Protein AF-A0A938S3A9-F1 (afdb_monomer_lite)

Structure (mmCIF, N/CA/C/O backbone):
data_AF-A0A938S3A9-F1
#
_entry.id   AF-A0A938S3A9-F1
#
loop_
_atom_site.group_PDB
_atom_site.id
_atom_site.type_symbol
_atom_site.label_atom_id
_atom_site.label_alt_id
_atom_site.label_comp_id
_atom_site.label_asym_id
_atom_site.label_entity_id
_atom_site.label_seq_id
_atom_site.pdbx_PDB_ins_code
_atom_site.Cartn_x
_atom_site.Cartn_y
_atom_site.Cartn_z
_atom_site.occupancy
_atom_site.B_iso_or_equiv
_atom_site.auth_seq_id
_atom_site.auth_comp_id
_atom_site.auth_asym_id
_atom_site.auth_atom_id
_atom_site.pdbx_PDB_model_num
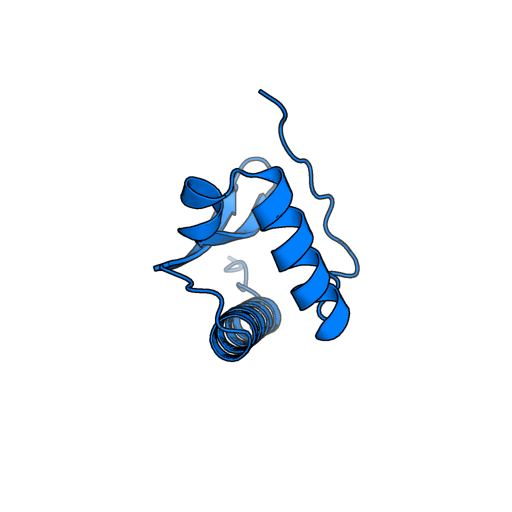ATOM 1 N N . MET A 1 1 ? 18.458 -12.439 -22.280 1.00 40.22 1 MET A N 1
ATOM 2 C CA . MET A 1 1 ? 17.107 -13.025 -22.097 1.00 40.22 1 MET A CA 1
ATOM 3 C C . MET A 1 1 ? 16.961 -13.128 -20.597 1.00 40.22 1 MET A C 1
ATOM 5 O O . MET A 1 1 ? 17.211 -14.179 -20.028 1.00 40.22 1 MET A O 1
ATOM 9 N N . ASP A 1 2 ? 16.657 -12.000 -19.967 1.00 46.59 2 ASP A N 1
ATOM 10 C CA . ASP A 1 2 ? 16.622 -11.862 -18.517 1.00 46.59 2 ASP A CA 1
ATOM 11 C C . ASP A 1 2 ? 15.208 -11.410 -18.204 1.00 46.59 2 ASP A C 1
ATOM 13 O O . ASP A 1 2 ? 14.826 -10.277 -18.488 1.00 46.59 2 ASP A O 1
ATOM 17 N N 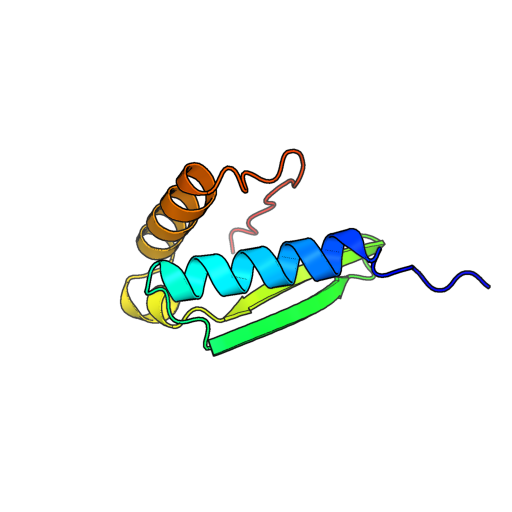. LYS A 1 3 ? 14.372 -12.352 -17.756 1.00 48.16 3 LYS A N 1
ATOM 18 C CA . LYS A 1 3 ? 13.058 -12.002 -17.216 1.00 48.16 3 LYS A CA 1
ATOM 19 C C . LYS A 1 3 ? 13.329 -10.986 -16.106 1.00 48.16 3 LYS A C 1
ATOM 21 O O . LYS A 1 3 ? 14.125 -11.330 -15.232 1.00 48.16 3 LYS A O 1
ATOM 26 N N . PRO A 1 4 ? 12.724 -9.784 -16.118 1.00 48.22 4 PRO A N 1
ATOM 27 C CA . PRO A 1 4 ? 12.859 -8.878 -15.001 1.00 48.22 4 PRO A CA 1
ATOM 28 C C . PRO A 1 4 ? 12.138 -9.585 -13.872 1.00 48.22 4 PRO A C 1
ATOM 30 O O . PRO A 1 4 ? 10.912 -9.697 -13.851 1.00 48.22 4 PRO A O 1
ATOM 33 N N . THR A 1 5 ? 12.934 -10.219 -13.025 1.00 49.84 5 THR A N 1
ATOM 34 C CA . THR A 1 5 ? 12.536 -10.749 -11.746 1.00 49.84 5 THR A CA 1
ATOM 35 C C . THR A 1 5 ? 11.722 -9.625 -11.130 1.00 49.84 5 THR A C 1
ATOM 37 O O . THR A 1 5 ? 12.280 -8.593 -10.775 1.00 49.84 5 THR A O 1
ATOM 40 N N . LEU A 1 6 ? 10.399 -9.778 -11.071 1.00 56.62 6 LEU A N 1
ATOM 41 C CA . LEU A 1 6 ? 9.627 -9.176 -10.001 1.00 56.62 6 LEU A CA 1
ATOM 42 C C . LEU A 1 6 ? 10.301 -9.776 -8.771 1.00 56.62 6 LEU A C 1
ATOM 44 O O . LEU A 1 6 ? 10.083 -10.949 -8.458 1.00 56.62 6 LEU A O 1
ATOM 48 N N . VAL A 1 7 ? 11.335 -9.076 -8.295 1.00 59.25 7 VAL A N 1
ATOM 49 C CA . VAL A 1 7 ? 12.356 -9.61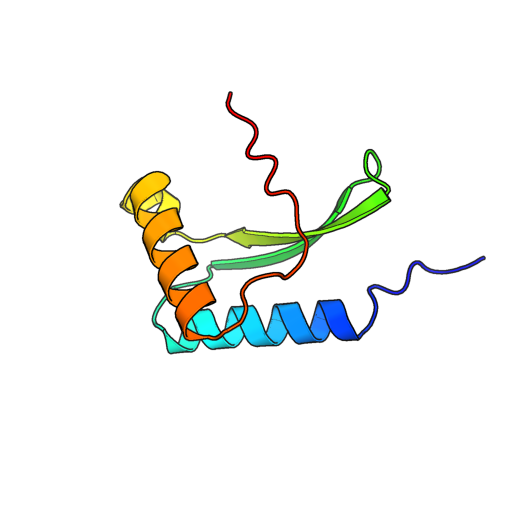0 -7.401 1.00 59.25 7 VAL A CA 1
ATOM 50 C C . VAL A 1 7 ? 11.554 -10.146 -6.243 1.00 59.25 7 VAL A C 1
ATOM 52 O O . VAL A 1 7 ? 10.702 -9.434 -5.737 1.00 59.25 7 VAL A O 1
ATOM 55 N N . GLU A 1 8 ? 11.698 -11.419 -5.892 1.00 66.00 8 GLU A N 1
ATOM 56 C CA . GLU A 1 8 ? 10.770 -12.109 -4.981 1.00 66.00 8 GLU A CA 1
ATOM 57 C C . GLU A 1 8 ? 10.499 -11.324 -3.674 1.00 66.00 8 GLU A C 1
ATOM 59 O O . GLU A 1 8 ? 9.441 -11.447 -3.056 1.00 66.00 8 GLU A O 1
ATOM 64 N N . ASN A 1 9 ? 11.443 -10.455 -3.308 1.00 71.56 9 ASN A N 1
ATOM 65 C CA . ASN A 1 9 ? 11.343 -9.435 -2.272 1.00 71.56 9 ASN A CA 1
ATOM 66 C C . ASN A 1 9 ? 10.217 -8.405 -2.481 1.00 71.56 9 ASN A C 1
ATOM 68 O O . ASN A 1 9 ? 9.485 -8.151 -1.532 1.00 71.56 9 ASN A O 1
ATOM 72 N N . ASP A 1 10 ? 10.041 -7.843 -3.677 1.00 74.38 10 ASP A N 1
ATOM 73 C CA . ASP A 1 10 ? 8.995 -6.862 -3.995 1.00 74.38 10 ASP A CA 1
ATOM 74 C C . ASP A 1 10 ? 7.613 -7.497 -3.857 1.00 74.38 10 ASP A C 1
ATOM 76 O O . ASP A 1 10 ? 6.730 -6.952 -3.198 1.00 74.38 10 ASP A O 1
ATOM 80 N N . TYR A 1 11 ? 7.443 -8.715 -4.379 1.00 79.88 11 TYR A N 1
ATOM 81 C CA . TYR A 1 11 ? 6.202 -9.469 -4.213 1.00 79.88 11 TYR A CA 1
ATOM 82 C C . TYR A 1 11 ? 5.870 -9.704 -2.729 1.00 79.88 11 TYR A C 1
ATOM 84 O O . TYR A 1 11 ? 4.755 -9.410 -2.294 1.00 79.88 11 TYR A O 1
ATOM 92 N N . LYS A 1 12 ? 6.846 -10.172 -1.936 1.00 83.06 12 LYS A N 1
ATOM 93 C CA . LYS A 1 12 ? 6.679 -10.403 -0.489 1.00 83.06 12 LYS A CA 1
ATOM 94 C C . LYS A 1 12 ? 6.413 -9.108 0.282 1.00 83.06 12 LYS A C 1
ATOM 96 O O . LYS A 1 12 ? 5.580 -9.102 1.185 1.00 83.06 12 LYS A O 1
ATOM 101 N N . ALA A 1 13 ? 7.080 -8.014 -0.078 1.00 80.62 13 ALA A N 1
ATOM 102 C CA . ALA A 1 13 ? 6.848 -6.697 0.509 1.00 80.62 13 ALA A CA 1
ATOM 103 C C . ALA A 1 13 ? 5.433 -6.187 0.199 1.00 80.62 13 ALA A C 1
ATOM 105 O O . ALA A 1 13 ? 4.741 -5.711 1.098 1.00 80.62 13 ALA A O 1
ATOM 106 N N . GLY A 1 14 ? 4.970 -6.353 -1.043 1.00 85.06 14 GLY A N 1
ATOM 107 C CA . GLY A 1 14 ? 3.603 -6.023 -1.437 1.00 85.06 14 GLY A CA 1
ATOM 108 C C . GLY A 1 14 ? 2.557 -6.856 -0.695 1.00 85.06 14 GLY A C 1
ATOM 109 O O . GLY A 1 14 ? 1.571 -6.306 -0.207 1.00 85.06 14 GLY A O 1
ATOM 110 N N . GLU A 1 15 ? 2.788 -8.162 -0.538 1.00 87.50 15 GLU A N 1
ATOM 111 C CA . GLU A 1 15 ? 1.922 -9.034 0.263 1.00 87.50 15 GLU A CA 1
ATOM 112 C C . GLU A 1 15 ? 1.860 -8.581 1.730 1.00 87.50 15 GLU A C 1
ATOM 114 O O . GLU A 1 15 ? 0.768 -8.444 2.288 1.00 87.50 15 GLU A O 1
ATOM 119 N N . ALA A 1 16 ? 3.014 -8.319 2.351 1.00 86.12 16 ALA A N 1
ATOM 120 C CA . ALA A 1 16 ? 3.092 -7.854 3.734 1.00 86.12 16 ALA A CA 1
ATOM 121 C C . ALA A 1 16 ? 2.348 -6.526 3.929 1.00 86.12 16 ALA A C 1
ATOM 123 O O . ALA A 1 16 ? 1.601 -6.379 4.896 1.00 86.12 16 ALA A O 1
ATOM 124 N N . LEU A 1 17 ? 2.486 -5.595 2.980 1.00 85.56 17 LEU A N 1
ATOM 125 C CA . LEU A 1 17 ? 1.768 -4.326 2.995 1.00 85.56 17 LEU A CA 1
ATOM 126 C C . LEU A 1 17 ? 0.248 -4.524 2.938 1.00 85.56 17 LEU A C 1
ATOM 128 O O . LEU A 1 17 ? -0.471 -3.973 3.770 1.00 85.56 17 LEU A O 1
ATOM 132 N N . VAL A 1 18 ? -0.252 -5.323 1.990 1.00 89.69 18 VAL A N 1
ATOM 133 C CA . VAL A 1 18 ? -1.697 -5.578 1.858 1.00 89.69 18 VAL A CA 1
ATOM 134 C C . VAL A 1 18 ? -2.254 -6.225 3.127 1.00 89.69 18 VAL A C 1
ATOM 136 O O . VAL A 1 18 ? -3.302 -5.805 3.614 1.00 89.69 18 VAL A O 1
ATOM 139 N N . ARG A 1 19 ? -1.534 -7.194 3.708 1.00 89.25 19 ARG A N 1
ATOM 140 C CA . ARG A 1 19 ? -1.922 -7.829 4.979 1.00 89.25 19 ARG A CA 1
ATOM 141 C C . ARG A 1 19 ? -1.970 -6.833 6.130 1.00 89.25 19 ARG A C 1
ATOM 143 O O . ARG A 1 19 ? -2.885 -6.893 6.944 1.00 89.25 19 ARG A O 1
ATOM 150 N N . ALA A 1 20 ? -1.003 -5.929 6.206 1.00 85.44 20 ALA A N 1
ATOM 151 C CA . ALA A 1 20 ? -0.944 -4.962 7.287 1.00 85.44 20 ALA A CA 1
ATOM 152 C C . ALA A 1 20 ? -2.041 -3.888 7.172 1.00 85.44 20 ALA A C 1
ATOM 154 O O . ALA A 1 20 ? -2.617 -3.491 8.182 1.00 85.44 20 ALA A O 1
ATOM 155 N N . LEU A 1 21 ? -2.394 -3.475 5.950 1.00 85.81 21 LEU A N 1
ATOM 156 C CA . LEU A 1 21 ? -3.542 -2.597 5.702 1.00 85.81 21 LEU A CA 1
ATOM 157 C C . LEU A 1 21 ? -4.860 -3.267 6.111 1.00 85.81 21 LEU A C 1
ATOM 159 O O . LEU A 1 21 ? -5.667 -2.643 6.798 1.00 85.81 21 LEU A O 1
ATOM 163 N N . ASP A 1 22 ? -5.044 -4.543 5.764 1.00 88.38 22 ASP A N 1
ATOM 164 C CA . ASP A 1 22 ? -6.219 -5.327 6.165 1.00 88.38 22 ASP A CA 1
ATOM 165 C C . ASP A 1 22 ? -6.324 -5.451 7.698 1.00 88.38 22 ASP A C 1
ATOM 167 O O . ASP A 1 22 ? -7.369 -5.166 8.283 1.00 88.38 22 ASP A O 1
ATOM 171 N N . GLN A 1 23 ? -5.210 -5.752 8.377 1.00 88.31 23 GLN A N 1
ATOM 172 C CA . GLN A 1 23 ? -5.132 -5.791 9.846 1.00 88.31 23 GLN A CA 1
ATOM 173 C C . GLN A 1 23 ? -5.408 -4.432 10.507 1.00 88.31 23 GLN A C 1
ATOM 175 O O . GLN A 1 23 ? -5.973 -4.385 11.599 1.00 88.31 23 GLN A O 1
ATOM 180 N N . ALA A 1 24 ? -5.046 -3.328 9.848 1.00 85.25 24 ALA A N 1
ATOM 181 C CA . ALA A 1 24 ? -5.350 -1.967 10.289 1.00 85.25 24 ALA A CA 1
ATOM 182 C C . ALA A 1 24 ? -6.801 -1.534 9.982 1.00 85.25 24 ALA A C 1
ATOM 184 O O . ALA A 1 24 ? -7.186 -0.398 10.274 1.00 85.25 24 ALA A O 1
ATOM 185 N N . GLY A 1 25 ? -7.615 -2.418 9.392 1.00 87.12 25 GLY A N 1
ATOM 186 C CA . GLY A 1 25 ? -9.004 -2.148 9.025 1.00 87.12 25 GLY A CA 1
ATOM 187 C C . GLY A 1 25 ? -9.163 -1.283 7.772 1.00 87.12 25 GLY A C 1
ATOM 188 O O . GLY A 1 25 ? -10.258 -0.780 7.522 1.00 87.12 25 GLY A O 1
ATOM 189 N N . VAL A 1 26 ? -8.098 -1.097 6.985 1.00 85.50 26 VAL A N 1
ATOM 190 C CA . VAL A 1 26 ? -8.150 -0.389 5.703 1.00 85.50 26 VAL A CA 1
ATOM 191 C C . VAL A 1 26 ? -8.564 -1.369 4.617 1.00 85.50 26 VAL A C 1
ATOM 193 O O . VAL A 1 26 ? -7.846 -2.311 4.283 1.00 85.50 26 VAL A O 1
ATOM 196 N N . LYS A 1 27 ? -9.723 -1.120 4.009 1.00 88.75 27 LYS A N 1
ATOM 197 C CA . LYS A 1 27 ? -10.227 -1.971 2.931 1.00 88.75 27 LYS A CA 1
ATOM 198 C C . LYS A 1 27 ? -9.414 -1.766 1.650 1.00 88.75 27 LYS A C 1
ATOM 200 O O . LYS A 1 27 ? -9.544 -0.736 0.991 1.00 88.75 27 LYS A O 1
ATOM 205 N N . VAL A 1 28 ? -8.657 -2.784 1.246 1.00 90.06 28 VAL A N 1
ATOM 206 C CA . VAL A 1 28 ? -8.020 -2.854 -0.077 1.00 90.06 28 VAL A CA 1
ATOM 207 C C . VAL A 1 28 ? -8.959 -3.578 -1.040 1.00 90.06 28 VAL A C 1
ATOM 209 O O . VAL A 1 28 ? -9.251 -4.757 -0.864 1.00 90.06 28 VAL A O 1
ATOM 212 N N . GLN A 1 29 ? -9.480 -2.880 -2.050 1.00 91.88 29 GLN A N 1
ATOM 213 C CA . GLN A 1 29 ? -10.393 -3.479 -3.031 1.00 91.88 29 GLN A CA 1
ATOM 214 C C . GLN A 1 29 ? -9.647 -4.264 -4.115 1.00 91.88 29 GLN A C 1
ATOM 216 O O . GLN A 1 29 ? -10.148 -5.278 -4.593 1.00 91.88 29 GLN A O 1
ATOM 221 N N . ALA A 1 30 ? -8.464 -3.791 -4.501 1.00 89.69 30 ALA A N 1
ATOM 222 C CA . ALA A 1 30 ? -7.571 -4.463 -5.435 1.00 89.69 30 ALA A CA 1
ATOM 223 C C . ALA A 1 30 ? -6.119 -4.058 -5.153 1.00 89.69 30 ALA A C 1
ATOM 225 O O . ALA A 1 30 ? -5.862 -2.932 -4.724 1.00 89.69 30 ALA A O 1
ATOM 226 N N . ALA A 1 31 ? -5.185 -4.966 -5.427 1.00 90.69 31 ALA A N 1
ATOM 227 C CA . ALA A 1 31 ? -3.751 -4.723 -5.366 1.00 90.69 31 ALA A CA 1
ATOM 228 C C . ALA A 1 31 ? -3.077 -5.440 -6.538 1.00 90.69 31 ALA A C 1
ATOM 230 O O . ALA A 1 31 ? -3.317 -6.631 -6.744 1.00 90.69 31 ALA A O 1
ATOM 231 N N . PHE A 1 32 ? -2.269 -4.729 -7.320 1.00 88.88 32 PHE A N 1
ATOM 232 C CA . PHE A 1 32 ? -1.571 -5.321 -8.458 1.00 88.88 32 PHE A CA 1
ATOM 233 C C . PHE A 1 32 ? -0.269 -4.590 -8.766 1.00 88.88 32 PHE A C 1
ATOM 235 O O . PHE A 1 32 ? -0.142 -3.385 -8.560 1.00 88.88 32 PHE A O 1
ATOM 242 N N . TRP A 1 33 ? 0.694 -5.343 -9.286 1.00 87.88 33 TRP A N 1
ATOM 243 C CA . TRP A 1 33 ? 1.932 -4.799 -9.821 1.00 87.88 33 TRP A CA 1
ATOM 244 C C . TRP A 1 33 ? 1.726 -4.403 -11.279 1.00 87.88 33 TRP A C 1
ATOM 246 O O . TRP A 1 33 ? 1.204 -5.190 -12.070 1.00 87.88 33 TRP A O 1
ATOM 256 N N . LEU A 1 34 ? 2.144 -3.192 -11.631 1.00 87.50 34 LEU A N 1
ATOM 257 C CA . LEU A 1 34 ? 2.135 -2.689 -12.996 1.00 87.50 34 LEU A CA 1
ATOM 258 C C . LEU A 1 34 ? 3.561 -2.317 -13.392 1.00 87.50 34 LEU A C 1
ATOM 260 O O . LEU A 1 34 ? 4.231 -1.572 -12.678 1.00 87.50 34 LEU A O 1
ATOM 264 N N . TYR A 1 35 ? 4.013 -2.856 -14.518 1.00 85.12 35 TYR A N 1
ATOM 265 C CA . TYR A 1 35 ? 5.271 -2.459 -15.133 1.00 85.12 35 TYR A CA 1
ATOM 266 C C . TYR A 1 35 ? 5.045 -1.189 -15.950 1.00 85.12 35 TYR A C 1
ATOM 268 O O . TYR A 1 35 ? 4.125 -1.147 -16.771 1.00 85.12 35 TYR A O 1
ATOM 276 N N . LEU A 1 36 ? 5.868 -0.172 -15.708 1.00 86.06 36 LEU A N 1
ATOM 277 C CA . LEU A 1 36 ? 5.847 1.110 -16.404 1.00 86.06 36 LEU A CA 1
ATOM 278 C C . LEU A 1 36 ? 7.035 1.156 -17.375 1.00 86.06 36 LEU A C 1
ATOM 280 O O . LEU A 1 36 ? 8.173 1.313 -16.927 1.00 86.06 36 LEU A O 1
ATOM 284 N N . PRO A 1 37 ? 6.806 1.000 -18.693 1.00 86.00 37 PRO A N 1
ATOM 285 C CA . PRO A 1 37 ? 7.885 0.965 -19.679 1.00 86.00 37 PRO A CA 1
ATOM 286 C C . PRO A 1 37 ? 8.693 2.263 -19.753 1.00 86.00 37 PRO A C 1
ATOM 288 O O . PRO A 1 37 ? 9.861 2.236 -20.126 1.00 86.00 37 PRO A O 1
ATOM 291 N N . GLU A 1 38 ? 8.083 3.402 -19.418 1.00 90.19 38 GLU A N 1
ATOM 292 C CA . GLU A 1 38 ? 8.713 4.721 -19.495 1.00 90.19 38 GLU A CA 1
ATOM 293 C C . GLU A 1 38 ? 9.816 4.907 -18.447 1.00 90.19 38 GLU A C 1
ATOM 295 O O . GLU A 1 38 ? 10.800 5.595 -18.716 1.00 90.19 38 GLU A O 1
ATOM 300 N N . SER A 1 39 ? 9.654 4.303 -17.266 1.00 85.75 39 SER A N 1
ATOM 301 C CA . SER A 1 39 ? 10.630 4.344 -16.170 1.00 85.75 39 SER A CA 1
ATOM 302 C C . SER A 1 39 ? 11.355 3.016 -15.940 1.00 85.75 39 SER A C 1
ATOM 304 O O . SER A 1 39 ? 12.211 2.951 -15.062 1.00 85.75 39 SER A O 1
ATOM 306 N N . ASP A 1 40 ? 11.047 1.990 -16.738 1.00 83.56 40 ASP A N 1
ATOM 307 C CA . ASP A 1 40 ? 11.595 0.631 -16.639 1.00 83.56 40 ASP A CA 1
ATOM 308 C C . ASP A 1 40 ? 11.503 0.050 -15.215 1.00 83.56 40 ASP A C 1
ATOM 310 O O . ASP A 1 40 ? 12.447 -0.526 -14.675 1.00 83.56 40 ASP A O 1
ATOM 314 N N . GLU A 1 41 ? 10.347 0.224 -14.570 1.00 83.06 41 GLU A N 1
ATOM 315 C CA . GLU A 1 41 ? 10.153 -0.206 -13.186 1.00 83.06 41 GLU A CA 1
ATOM 316 C C . GLU A 1 41 ? 8.779 -0.840 -12.943 1.00 83.06 41 GLU A C 1
ATOM 318 O O . GLU A 1 41 ? 7.792 -0.565 -13.628 1.00 83.06 41 GLU A O 1
ATOM 323 N N . TRP A 1 42 ? 8.708 -1.686 -11.916 1.00 84.69 42 TRP A N 1
ATOM 324 C CA . TRP A 1 42 ? 7.454 -2.215 -11.391 1.00 84.69 42 TRP A CA 1
ATOM 325 C C . TRP A 1 42 ? 6.964 -1.350 -10.233 1.00 84.69 42 TRP A C 1
ATOM 327 O O . TRP A 1 42 ? 7.713 -1.073 -9.298 1.00 84.69 42 TRP A O 1
ATOM 337 N N . ARG A 1 43 ? 5.682 -0.974 -10.251 1.00 86.44 43 ARG A N 1
ATOM 338 C CA . ARG A 1 43 ? 5.027 -0.265 -9.144 1.00 86.44 43 ARG A CA 1
ATOM 339 C C . ARG A 1 43 ? 3.817 -1.036 -8.635 1.00 86.44 43 ARG A C 1
ATOM 341 O O . ARG A 1 43 ? 3.050 -1.595 -9.419 1.00 86.44 43 ARG A O 1
ATOM 348 N N . LEU A 1 44 ? 3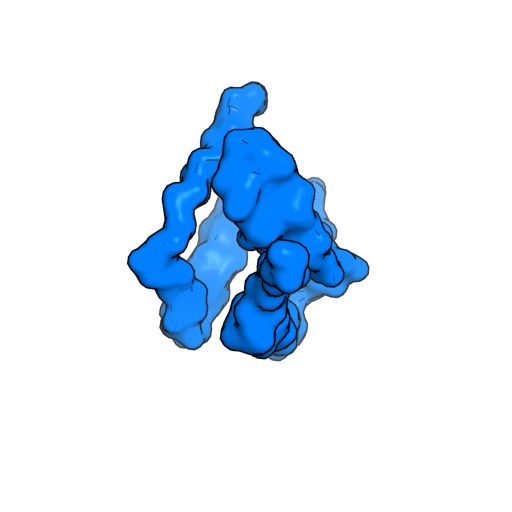.632 -1.038 -7.318 1.00 87.12 44 LEU A N 1
ATOM 349 C CA . LEU A 1 44 ? 2.451 -1.602 -6.674 1.00 87.12 44 LEU A CA 1
ATOM 350 C C . LEU A 1 44 ? 1.332 -0.559 -6.630 1.00 87.12 44 LEU A C 1
ATOM 352 O O . LEU A 1 44 ? 1.476 0.492 -6.007 1.00 87.12 44 LEU A O 1
ATOM 356 N N . TYR A 1 45 ? 0.203 -0.877 -7.253 1.00 88.62 45 TYR A N 1
ATOM 357 C CA . TYR A 1 45 ? -1.009 -0.069 -7.225 1.00 88.62 45 TYR A CA 1
ATOM 358 C C . TYR A 1 45 ? -2.029 -0.672 -6.263 1.00 88.62 45 TYR A C 1
ATOM 360 O O . TYR A 1 45 ? -2.270 -1.880 -6.274 1.00 88.62 45 TYR A O 1
ATOM 368 N N . LEU A 1 46 ? -2.652 0.189 -5.454 1.00 88.06 46 LEU A N 1
ATOM 369 C CA . LEU A 1 46 ? -3.683 -0.173 -4.485 1.00 88.06 46 LEU A CA 1
ATOM 370 C C . LEU A 1 46 ? -4.968 0.605 -4.777 1.00 88.06 46 LEU A C 1
ATOM 372 O O . LEU A 1 46 ? -4.965 1.835 -4.820 1.00 88.06 46 LEU A O 1
ATOM 376 N N . ALA A 1 47 ? -6.081 -0.108 -4.936 1.00 88.62 47 ALA A N 1
ATOM 377 C CA . ALA A 1 47 ? -7.407 0.490 -5.021 1.00 88.62 47 ALA A CA 1
ATOM 378 C C . ALA A 1 47 ? -8.015 0.567 -3.617 1.00 88.62 47 ALA A C 1
ATOM 380 O O . ALA A 1 47 ? -8.419 -0.448 -3.043 1.00 88.62 47 ALA A O 1
ATOM 381 N N . LEU A 1 48 ? -8.073 1.780 -3.069 1.00 86.31 48 LEU A N 1
ATOM 382 C CA . LEU A 1 48 ? -8.556 2.051 -1.718 1.00 86.31 48 LEU A CA 1
ATOM 383 C C . LEU A 1 48 ? -9.863 2.854 -1.795 1.00 86.31 48 LEU A C 1
ATOM 385 O O . LEU A 1 48 ? -9.822 4.045 -2.109 1.00 86.31 48 LEU A O 1
ATOM 389 N N . PRO A 1 49 ? -11.031 2.254 -1.493 1.00 83.44 49 PRO A N 1
ATOM 390 C CA . PRO A 1 49 ? -12.317 2.951 -1.538 1.00 83.44 49 PRO A CA 1
ATOM 391 C C . PRO A 1 49 ? -12.373 4.184 -0.630 1.00 83.44 49 PRO A C 1
ATOM 393 O O . PRO A 1 49 ? -13.127 5.114 -0.906 1.00 83.44 49 PRO A O 1
ATOM 396 N N . GLU A 1 50 ? -11.569 4.212 0.438 1.00 77.19 50 GLU A N 1
ATOM 397 C CA . GLU A 1 50 ? -11.476 5.355 1.351 1.00 77.19 50 GLU A CA 1
ATOM 398 C C . GLU A 1 50 ? -10.998 6.637 0.662 1.00 77.19 50 GLU A C 1
ATOM 400 O O . GLU A 1 50 ? -11.475 7.714 1.014 1.00 77.19 50 GLU A O 1
ATOM 405 N N . VAL A 1 51 ? -10.140 6.533 -0.362 1.00 76.88 51 VAL A N 1
ATOM 406 C CA . VAL A 1 51 ? -9.667 7.685 -1.153 1.00 76.88 51 VAL A CA 1
ATOM 407 C C . VAL A 1 51 ? -10.841 8.395 -1.827 1.00 76.88 51 VAL A C 1
ATOM 409 O O . VAL A 1 51 ? -10.909 9.622 -1.829 1.00 76.88 51 VAL A O 1
ATOM 412 N N . ALA A 1 52 ? -11.804 7.629 -2.343 1.00 71.44 52 ALA A N 1
ATOM 413 C CA . ALA A 1 52 ? -13.005 8.174 -2.967 1.00 71.44 52 ALA A CA 1
ATOM 414 C C . ALA A 1 52 ? -14.019 8.725 -1.945 1.00 71.44 52 ALA A C 1
ATOM 416 O O . ALA A 1 52 ? -14.800 9.608 -2.283 1.00 71.44 52 ALA A O 1
ATOM 417 N N . GLN A 1 53 ? -14.024 8.213 -0.709 1.00 76.56 53 GLN A N 1
ATOM 418 C CA . GLN A 1 53 ? -15.010 8.578 0.320 1.00 76.56 53 GLN A CA 1
ATOM 419 C C . GLN A 1 53 ? -14.592 9.780 1.174 1.00 76.56 53 GLN A C 1
ATOM 421 O O . GLN A 1 53 ? -15.439 10.583 1.554 1.00 76.56 53 GLN A O 1
ATOM 426 N N . ARG A 1 54 ? -13.301 9.890 1.498 1.00 74.44 54 ARG A N 1
ATOM 427 C CA . ARG A 1 54 ? -12.739 10.911 2.405 1.00 74.44 54 ARG A CA 1
ATOM 428 C C . ARG A 1 54 ? -11.967 12.003 1.668 1.00 74.44 54 ARG A C 1
ATOM 430 O O . ARG A 1 54 ? -11.565 13.003 2.250 1.00 74.44 54 ARG A O 1
ATOM 437 N N . GLY A 1 55 ? -11.770 11.812 0.367 1.00 77.19 55 GLY A N 1
ATOM 438 C CA . GLY A 1 55 ? -10.897 12.638 -0.443 1.00 77.19 55 GLY A CA 1
ATOM 439 C C . GLY A 1 55 ? -9.430 12.206 -0.331 1.00 77.19 55 GLY A C 1
ATOM 440 O O . GLY A 1 55 ? -9.026 11.532 0.621 1.00 77.19 55 GLY A O 1
ATOM 441 N N . PRO A 1 56 ? -8.609 12.599 -1.319 1.00 75.75 56 PRO A N 1
ATOM 442 C CA . PRO A 1 56 ? -7.256 12.083 -1.471 1.00 75.75 56 PRO A CA 1
ATOM 443 C C . PRO A 1 56 ? -6.376 12.408 -0.267 1.00 75.75 56 PRO A C 1
ATOM 445 O O . PRO A 1 56 ? -5.713 11.519 0.251 1.00 75.75 56 PRO A O 1
ATOM 448 N N . ARG A 1 57 ? -6.404 13.649 0.229 1.00 80.19 57 ARG A N 1
ATOM 449 C CA . ARG A 1 57 ? -5.512 14.094 1.307 1.00 80.19 57 ARG A CA 1
ATOM 450 C C . ARG A 1 57 ? -5.684 13.295 2.602 1.00 80.19 57 ARG A C 1
ATOM 452 O O . ARG A 1 57 ? -4.702 12.764 3.105 1.00 80.19 57 ARG A O 1
ATOM 459 N N . GLU A 1 58 ? -6.909 13.197 3.118 1.00 79.19 58 GLU A N 1
ATOM 460 C CA . GLU A 1 58 ? -7.176 12.485 4.378 1.00 79.19 58 GLU A CA 1
ATOM 461 C C . GLU A 1 58 ? -6.834 10.995 4.249 1.00 79.19 58 GLU A C 1
ATOM 463 O O . GLU A 1 58 ? -6.245 10.400 5.152 1.00 79.19 58 GLU A O 1
ATOM 468 N N . ALA A 1 59 ? -7.159 10.390 3.102 1.00 76.00 59 ALA A N 1
ATOM 469 C CA . ALA A 1 59 ? -6.802 9.005 2.838 1.00 76.00 59 ALA A CA 1
ATOM 470 C C . ALA A 1 59 ? -5.277 8.811 2.808 1.00 76.00 59 ALA A C 1
ATOM 472 O O . ALA A 1 59 ? -4.779 7.896 3.461 1.00 76.00 59 ALA A O 1
ATOM 473 N N . TYR A 1 60 ? -4.531 9.689 2.126 1.00 79.56 60 TYR A N 1
ATOM 474 C CA . TYR A 1 60 ? -3.068 9.628 2.086 1.00 79.56 60 TYR A CA 1
ATOM 475 C C . TYR A 1 60 ? -2.438 9.798 3.470 1.00 79.56 60 TYR A C 1
ATOM 477 O O . TYR A 1 60 ? -1.599 8.981 3.834 1.00 79.56 60 TYR A O 1
ATOM 485 N N . GLU A 1 61 ? -2.867 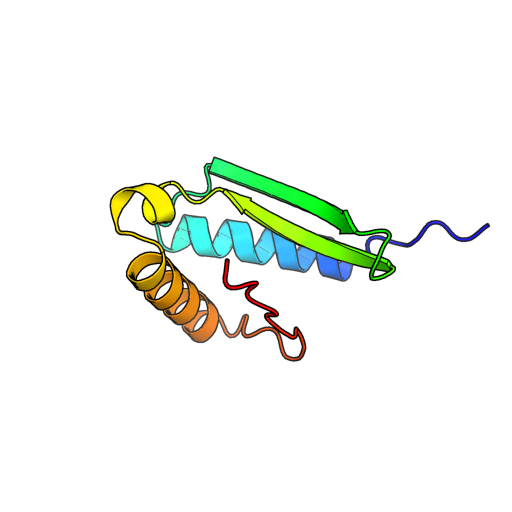10.781 4.267 1.00 83.12 61 GLU A N 1
ATOM 486 C CA . GLU A 1 61 ? -2.344 11.005 5.627 1.00 83.12 61 GLU A CA 1
ATOM 487 C C . GLU A 1 61 ? -2.558 9.770 6.524 1.00 83.12 61 GLU A C 1
ATOM 489 O O . GLU A 1 61 ? -1.661 9.347 7.261 1.00 83.12 61 GLU A O 1
ATOM 494 N N . ARG A 1 62 ? -3.725 9.125 6.417 1.00 78.38 62 ARG A N 1
ATOM 495 C CA . ARG A 1 62 ? -4.046 7.910 7.177 1.00 78.38 62 ARG A CA 1
ATOM 496 C C . ARG A 1 62 ? -3.225 6.703 6.728 1.00 78.38 62 ARG A C 1
ATOM 498 O O . ARG A 1 62 ? -2.692 5.987 7.573 1.00 78.38 62 ARG A O 1
ATOM 505 N N . ILE A 1 63 ? -3.098 6.486 5.419 1.00 77.62 63 ILE A N 1
ATOM 506 C CA . ILE A 1 63 ? -2.268 5.406 4.864 1.00 77.62 63 ILE A CA 1
ATOM 507 C C . ILE A 1 63 ? -0.809 5.616 5.266 1.00 77.62 63 ILE A C 1
ATOM 509 O O . ILE A 1 63 ? -0.158 4.676 5.709 1.00 77.62 63 ILE A O 1
ATOM 513 N N . GLN A 1 64 ? -0.312 6.848 5.170 1.00 80.19 64 GLN A N 1
ATOM 514 C CA . GLN A 1 64 ? 1.048 7.200 5.552 1.00 80.19 64 GLN A CA 1
ATOM 515 C C . GLN A 1 64 ? 1.306 6.935 7.038 1.00 80.19 64 GLN A C 1
ATOM 517 O O . GLN A 1 64 ? 2.304 6.309 7.376 1.00 80.19 64 GLN A O 1
ATOM 522 N N . THR A 1 65 ? 0.364 7.296 7.912 1.00 81.62 65 THR A N 1
ATOM 523 C CA . THR A 1 65 ? 0.453 6.992 9.349 1.00 81.62 65 THR A CA 1
ATOM 524 C C . THR A 1 65 ? 0.558 5.484 9.602 1.00 81.62 65 THR A C 1
ATOM 526 O O . THR A 1 65 ? 1.379 5.041 10.402 1.00 81.62 65 THR A O 1
ATOM 529 N N . ILE A 1 66 ? -0.245 4.676 8.902 1.00 75.88 66 ILE A N 1
ATOM 530 C CA . ILE A 1 66 ? -0.215 3.209 9.021 1.00 75.88 66 ILE A CA 1
ATOM 531 C C . ILE A 1 66 ? 1.127 2.657 8.523 1.00 75.88 66 ILE A C 1
ATOM 533 O O . ILE A 1 66 ? 1.740 1.828 9.191 1.00 75.88 66 ILE A O 1
ATOM 537 N N . LEU A 1 67 ? 1.624 3.146 7.386 1.00 75.44 67 LEU A N 1
ATOM 538 C CA . LEU A 1 67 ? 2.926 2.759 6.836 1.00 75.44 67 LEU A CA 1
ATOM 539 C C . LEU A 1 67 ? 4.085 3.083 7.789 1.00 75.44 67 LEU A C 1
ATOM 541 O O . LEU A 1 67 ? 4.977 2.253 7.976 1.00 75.44 67 LEU A O 1
ATOM 545 N N . GLU A 1 68 ? 4.059 4.261 8.412 1.00 78.94 68 GLU A N 1
ATOM 546 C CA . GLU A 1 68 ? 5.045 4.695 9.406 1.00 78.94 68 GLU A CA 1
ATOM 547 C C . GLU A 1 68 ? 5.010 3.815 10.662 1.00 78.94 68 GLU A C 1
ATOM 549 O O . GLU A 1 68 ? 6.057 3.360 11.126 1.00 78.94 68 GLU A O 1
ATOM 554 N N . GLN A 1 69 ? 3.816 3.496 11.172 1.00 72.19 69 GLN A N 1
ATOM 555 C CA . GLN A 1 69 ? 3.633 2.607 12.329 1.00 72.19 69 GLN A CA 1
ATOM 556 C C . GLN A 1 69 ? 4.144 1.186 12.076 1.00 72.19 69 GLN A C 1
ATOM 558 O O . GLN A 1 69 ? 4.669 0.542 12.984 1.00 72.19 69 GLN A O 1
ATOM 563 N N . LEU A 1 70 ? 4.019 0.706 10.841 1.00 67.31 70 LEU A N 1
ATOM 564 C CA . LEU A 1 70 ? 4.476 -0.619 10.434 1.00 67.31 70 LEU A CA 1
ATOM 565 C C . LEU A 1 70 ? 5.976 -0.664 10.104 1.00 67.31 70 LEU A C 1
ATOM 567 O O . LEU A 1 70 ? 6.476 -1.725 9.738 1.00 67.31 70 LEU A O 1
ATOM 571 N N . GLN A 1 71 ? 6.690 0.468 10.203 1.00 65.88 71 GLN A N 1
ATOM 572 C CA . GLN A 1 71 ? 8.074 0.631 9.729 1.00 65.88 71 GLN A CA 1
ATOM 573 C C . GLN A 1 71 ? 8.252 0.221 8.257 1.00 65.88 71 GLN A C 1
ATOM 575 O O . GLN A 1 71 ? 9.361 -0.048 7.803 1.00 65.88 71 GLN A O 1
ATOM 580 N N . LEU A 1 72 ? 7.159 0.222 7.490 1.00 62.09 72 LEU A N 1
ATOM 581 C CA . LEU A 1 72 ? 7.150 -0.052 6.057 1.00 62.09 72 LEU A CA 1
ATOM 582 C C . LEU A 1 72 ? 7.486 1.202 5.248 1.00 62.09 72 LEU A C 1
ATOM 584 O O . LEU A 1 72 ? 7.242 1.220 4.044 1.00 62.09 72 LEU A O 1
ATOM 588 N N . VAL A 1 73 ? 8.034 2.244 5.892 1.00 52.91 73 VAL A N 1
ATOM 589 C CA . VAL A 1 73 ? 8.496 3.458 5.217 1.00 52.91 73 VAL A CA 1
ATOM 590 C C . VAL A 1 73 ? 9.419 3.024 4.080 1.00 52.91 73 VAL A C 1
ATOM 592 O O . VAL A 1 73 ? 10.503 2.494 4.354 1.00 52.91 73 VAL A O 1
ATOM 595 N N . PRO A 1 74 ? 9.014 3.205 2.811 1.00 47.91 74 PRO A N 1
ATOM 596 C CA . PRO A 1 74 ? 9.839 2.791 1.697 1.00 47.91 74 PRO A CA 1
ATOM 597 C C . PRO A 1 74 ? 11.108 3.635 1.759 1.00 47.91 74 PRO A C 1
ATOM 599 O O . PRO A 1 74 ? 11.063 4.846 1.566 1.00 47.91 74 PRO A O 1
ATOM 602 N N . GLN A 1 75 ? 12.252 3.014 2.050 1.00 42.59 75 GLN A N 1
ATOM 603 C CA . GLN A 1 75 ? 13.523 3.734 2.199 1.00 42.59 75 GLN A CA 1
ATOM 604 C C . GLN A 1 75 ? 14.013 4.377 0.892 1.00 42.59 75 GLN A C 1
ATOM 606 O O . GLN A 1 75 ? 15.047 5.040 0.896 1.00 42.59 75 GLN A O 1
ATOM 611 N N . ARG A 1 76 ? 13.303 4.211 -0.234 1.00 41.00 76 ARG A N 1
ATOM 612 C CA . ARG A 1 76 ? 13.651 4.853 -1.501 1.00 41.00 76 ARG A CA 1
ATOM 613 C C . ARG A 1 76 ? 12.553 4.724 -2.562 1.00 41.00 76 ARG A C 1
ATOM 615 O O . ARG A 1 76 ? 12.721 3.937 -3.478 1.00 41.00 76 ARG A O 1
ATOM 622 N N . TYR A 1 77 ? 11.472 5.498 -2.495 1.00 41.69 77 TYR A N 1
ATOM 623 C CA . TYR A 1 77 ? 10.665 5.751 -3.698 1.00 41.69 77 TYR A CA 1
ATOM 624 C C . TYR A 1 77 ? 10.228 7.210 -3.744 1.00 41.69 77 TYR A C 1
ATOM 626 O O . TYR A 1 77 ? 9.504 7.696 -2.878 1.00 41.69 77 TYR A O 1
ATOM 634 N N . ASP A 1 78 ? 10.732 7.892 -4.767 1.00 40.81 78 ASP A N 1
ATOM 635 C CA . ASP A 1 78 ? 10.277 9.185 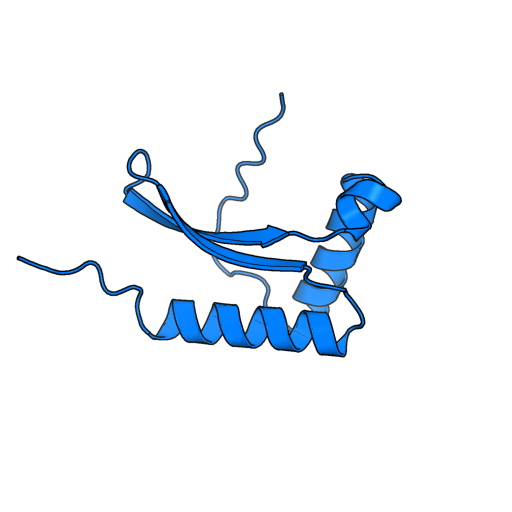-5.245 1.00 40.81 78 ASP A CA 1
ATOM 636 C C . ASP A 1 78 ? 8.776 9.075 -5.554 1.00 40.81 78 ASP A C 1
ATOM 638 O O . ASP A 1 78 ? 8.357 8.545 -6.584 1.00 40.81 78 ASP A O 1
ATOM 642 N N . LEU A 1 79 ? 7.941 9.500 -4.604 1.00 41.41 79 LEU A N 1
ATOM 643 C CA . LEU A 1 79 ? 6.520 9.730 -4.832 1.00 41.41 79 LEU A CA 1
ATOM 644 C C . LEU A 1 79 ? 6.399 10.981 -5.707 1.00 41.41 79 LEU A C 1
ATOM 646 O O . LEU A 1 79 ? 6.021 12.052 -5.234 1.00 41.41 79 LEU A O 1
ATOM 650 N N . SER A 1 80 ? 6.714 10.839 -6.995 1.00 44.53 80 SER A N 1
ATOM 651 C CA . SER A 1 80 ? 6.259 11.747 -8.044 1.00 44.53 80 SER A CA 1
ATOM 652 C C . SER A 1 80 ? 4.732 11.651 -8.124 1.00 44.53 80 SER A C 1
ATOM 654 O O . SER A 1 80 ? 4.157 10.959 -8.965 1.00 44.53 80 SER A O 1
ATOM 656 N N . LEU A 1 81 ? 4.063 12.313 -7.180 1.00 44.34 81 LEU A N 1
ATOM 657 C CA . LEU A 1 81 ? 2.641 12.609 -7.225 1.00 44.34 81 LEU A CA 1
ATOM 658 C C . LEU A 1 81 ? 2.447 13.627 -8.349 1.00 44.34 81 LEU A C 1
ATOM 660 O O . LEU A 1 81 ? 2.690 14.820 -8.180 1.00 44.34 81 LEU A O 1
ATOM 664 N N . GLY A 1 82 ? 2.052 13.128 -9.520 1.00 39.53 82 GLY A N 1
ATOM 665 C CA . GLY A 1 82 ? 1.598 13.957 -10.625 1.00 39.53 82 GLY A CA 1
ATOM 666 C C . GLY A 1 82 ? 0.386 14.776 -10.188 1.00 39.53 82 GLY A C 1
ATOM 667 O O . GLY A 1 82 ? -0.722 14.255 -10.101 1.00 39.53 82 GLY A O 1
ATOM 668 N N . LEU A 1 83 ? 0.618 16.056 -9.904 1.00 34.53 83 LEU A N 1
ATOM 669 C CA . LEU A 1 83 ? -0.411 17.087 -9.902 1.00 34.53 83 LEU A CA 1
ATOM 670 C C . LEU A 1 83 ? -0.894 17.252 -11.349 1.00 34.53 83 LEU A C 1
ATOM 672 O O . LEU A 1 83 ? -0.136 17.691 -12.213 1.00 34.53 83 LEU A O 1
ATOM 676 N N . THR A 1 84 ? -2.141 16.873 -11.611 1.00 45.12 84 THR A N 1
ATOM 677 C CA . THR A 1 84 ? -2.961 17.479 -12.667 1.00 45.12 84 THR A CA 1
ATOM 678 C C . THR A 1 84 ? -4.081 18.243 -11.987 1.00 45.12 84 THR A C 1
ATOM 680 O O . THR A 1 84 ? -4.616 17.707 -10.990 1.00 45.12 84 THR A O 1
#

Radius of gyration: 13.82 Å; chains: 1; bounding box: 32×30×34 Å

pLDDT: mean 73.82, std 16.66, range [34.53, 91.88]

Secondary structure (DSSP, 8-state):
-------HHHHHHHHHHHHHHHHTT---SEEEEEEETTTTEEEEEEE-HHHHHH-HHHHHHHHHHHHHHTT---TT--------

Foldseek 3Di:
DDDPPPPVVVVVLQVVLVVLCVVVVFDFPDWDWDQDPVVRDIDIDTDGVVCVVVPPVVVVVVSVVSCVVVVVPPPDDDPPPDDD

Sequence (84 aa):
MDKPTLVENDYKAGEALVRALDQAGVKVQAAFWLYLPESDEWRLYLALPEVAQRGPREAYERIQTILEQLQLVPQRYDLSLGLT